Protein AF-A0A240EH62-F1 (afdb_monomer_lite)

Structure (mmCIF, N/CA/C/O backbone):
data_AF-A0A240EH62-F1
#
_entry.id   AF-A0A240EH62-F1
#
loop_
_atom_site.group_PDB
_atom_site.id
_atom_site.type_symbol
_atom_site.label_atom_id
_atom_site.label_alt_id
_atom_site.label_comp_id
_atom_site.label_asym_id
_atom_site.label_entity_id
_atom_site.label_seq_id
_atom_site.pdbx_PDB_ins_code
_atom_site.Cartn_x
_atom_site.Cartn_y
_atom_site.Cartn_z
_atom_site.occupancy
_atom_site.B_iso_or_equiv
_atom_site.auth_seq_id
_atom_site.auth_comp_id
_atom_site.auth_asym_id
_atom_site.auth_atom_id
_atom_site.pdbx_PDB_model_nu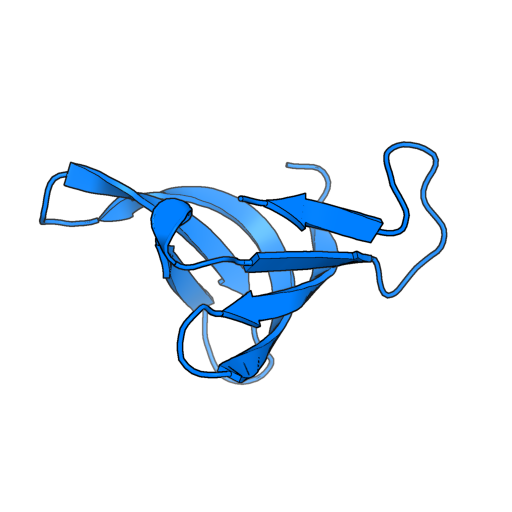m
ATOM 1 N N . MET A 1 1 ? 8.158 -3.447 5.763 1.00 62.81 1 MET A N 1
ATOM 2 C CA . MET A 1 1 ? 8.108 -3.513 4.279 1.00 62.81 1 MET A CA 1
ATOM 3 C C . MET A 1 1 ? 9.184 -2.594 3.703 1.00 62.81 1 MET A C 1
ATOM 5 O O . MET A 1 1 ? 9.764 -1.829 4.459 1.00 62.81 1 MET A O 1
ATOM 9 N N . TYR A 1 2 ? 9.468 -2.648 2.398 1.00 71.75 2 TYR A N 1
ATOM 10 C CA . TYR A 1 2 ? 10.554 -1.876 1.762 1.00 71.75 2 TYR A CA 1
ATOM 11 C C . TYR A 1 2 ? 10.222 -0.399 1.462 1.00 71.75 2 TYR A C 1
ATOM 13 O O . TYR A 1 2 ? 11.039 0.296 0.866 1.00 71.75 2 TYR A O 1
ATOM 21 N N . GLY A 1 3 ? 9.043 0.100 1.861 1.00 81.38 3 GLY A N 1
ATOM 22 C CA . GLY A 1 3 ? 8.698 1.517 1.705 1.00 81.38 3 GLY A CA 1
ATOM 23 C C . GLY A 1 3 ? 8.523 1.946 0.247 1.00 81.38 3 GLY A C 1
ATOM 24 O O . GLY A 1 3 ? 8.892 3.062 -0.112 1.00 81.38 3 GLY A O 1
ATOM 25 N N . TYR A 1 4 ? 7.990 1.070 -0.608 1.00 87.88 4 TYR A N 1
ATOM 26 C CA . TYR A 1 4 ? 7.779 1.413 -2.011 1.00 87.88 4 TYR A CA 1
ATOM 27 C C . TYR A 1 4 ? 6.546 2.310 -2.190 1.00 87.88 4 TYR A C 1
ATOM 29 O O . TYR A 1 4 ? 5.526 2.092 -1.526 1.00 87.88 4 TYR A O 1
ATOM 37 N N . PRO A 1 5 ? 6.605 3.301 -3.100 1.00 91.75 5 PRO A N 1
ATOM 38 C CA . PRO A 1 5 ? 5.421 4.007 -3.554 1.00 91.75 5 PRO A CA 1
ATOM 39 C C . PRO A 1 5 ? 4.550 3.042 -4.359 1.00 91.75 5 PRO A C 1
ATOM 41 O O . PRO A 1 5 ? 4.995 2.425 -5.331 1.00 91.75 5 PRO A O 1
ATOM 44 N N . VAL A 1 6 ? 3.306 2.904 -3.931 1.00 93.00 6 VAL A N 1
ATOM 45 C CA . VAL A 1 6 ? 2.333 1.978 -4.487 1.00 93.00 6 VAL A CA 1
ATOM 46 C C . VAL A 1 6 ? 1.008 2.668 -4.773 1.00 93.00 6 VAL A C 1
ATOM 48 O O . VAL A 1 6 ? 0.643 3.674 -4.160 1.00 93.00 6 VAL A O 1
ATOM 51 N N . LYS A 1 7 ? 0.277 2.071 -5.703 1.00 94.44 7 LYS A N 1
ATOM 52 C CA . LYS A 1 7 ? -1.106 2.355 -6.031 1.00 94.44 7 LYS A CA 1
ATOM 53 C C . LYS A 1 7 ? -1.949 1.136 -5.702 1.00 94.44 7 LYS A C 1
ATOM 55 O O . LYS A 1 7 ? -1.636 0.018 -6.097 1.00 94.44 7 LYS A O 1
ATOM 60 N N . LEU A 1 8 ? -3.018 1.368 -4.969 1.00 93.69 8 LEU A N 1
ATOM 61 C CA . LEU A 1 8 ? -3.960 0.376 -4.492 1.00 93.69 8 LEU A CA 1
ATOM 62 C C . LEU A 1 8 ? -5.294 0.605 -5.182 1.00 93.69 8 LEU A C 1
ATOM 64 O O . LEU A 1 8 ? -5.764 1.737 -5.259 1.00 93.69 8 LEU A O 1
ATOM 68 N N . THR A 1 9 ? -5.918 -0.471 -5.637 1.00 94.44 9 THR A N 1
ATOM 69 C CA . THR A 1 9 ? -7.330 -0.483 -6.020 1.00 94.44 9 THR A CA 1
ATOM 70 C C . THR A 1 9 ? -8.073 -1.328 -5.004 1.00 94.44 9 THR A C 1
ATOM 72 O O . THR A 1 9 ? -7.649 -2.445 -4.704 1.00 94.44 9 THR A O 1
ATOM 75 N N . THR A 1 10 ? -9.169 -0.802 -4.472 1.00 92.62 10 THR A N 1
ATOM 76 C CA . THR A 1 10 ? -10.018 -1.501 -3.500 1.00 92.62 10 THR A CA 1
ATOM 77 C C . THR A 1 10 ? -11.240 -2.142 -4.164 1.00 92.62 10 THR A C 1
ATOM 79 O O . THR A 1 10 ? -11.599 -1.782 -5.286 1.00 92.62 10 THR A O 1
ATOM 82 N N . LYS A 1 11 ? -11.920 -3.062 -3.464 1.00 92.75 11 LYS A N 1
ATOM 83 C CA . LYS A 1 11 ? -13.156 -3.732 -3.919 1.00 92.75 11 LYS A CA 1
ATOM 84 C C . LYS A 1 11 ? -14.276 -2.745 -4.267 1.00 92.75 11 LYS A C 1
ATOM 86 O O . LYS A 1 11 ? -15.075 -3.012 -5.157 1.00 92.75 11 LYS A O 1
ATOM 91 N N . VAL A 1 12 ? -14.302 -1.582 -3.614 1.00 89.12 12 VAL A N 1
ATOM 92 C CA . VAL A 1 12 ? -15.266 -0.501 -3.887 1.00 89.12 12 VAL A CA 1
ATOM 93 C C . VAL A 1 12 ? -14.854 0.401 -5.061 1.00 89.12 12 VAL A C 1
ATOM 95 O O . VAL A 1 12 ? -15.491 1.419 -5.312 1.00 89.12 12 VAL A O 1
ATOM 98 N N . GLY A 1 13 ? -13.774 0.064 -5.776 1.00 88.50 13 GLY A N 1
ATOM 99 C CA . GLY A 1 13 ? -13.253 0.839 -6.906 1.00 88.50 13 GLY A CA 1
ATOM 100 C C . GLY A 1 13 ? -12.451 2.080 -6.505 1.00 88.50 13 GLY A C 1
ATOM 101 O O . GLY A 1 13 ? -12.009 2.828 -7.375 1.00 88.50 13 GLY A O 1
ATOM 102 N N . GLN A 1 14 ? -12.229 2.311 -5.206 1.00 90.94 14 GLN A N 1
ATOM 103 C CA . GLN A 1 14 ? -11.409 3.427 -4.742 1.00 90.94 14 GLN A CA 1
ATOM 104 C C . GLN A 1 14 ? -9.935 3.163 -5.055 1.00 90.94 14 GLN A C 1
ATOM 106 O O . GLN A 1 14 ? -9.412 2.082 -4.765 1.00 90.94 14 GLN A O 1
ATOM 111 N N . LEU A 1 15 ? -9.283 4.180 -5.615 1.00 92.31 15 LEU A N 1
ATOM 112 C CA . LEU A 1 15 ? -7.855 4.205 -5.903 1.00 92.31 15 LEU A CA 1
ATOM 113 C C . LEU A 1 15 ? -7.128 5.006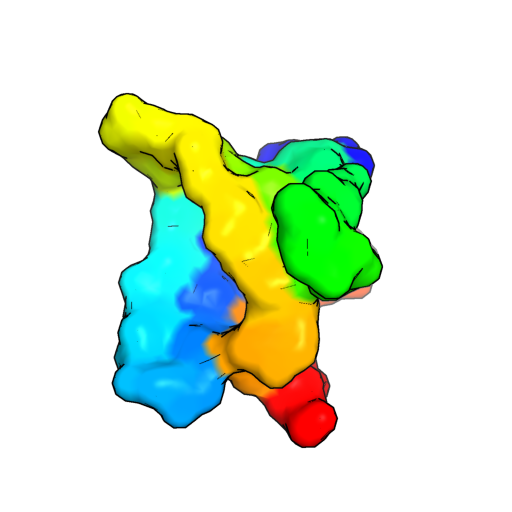 -4.822 1.00 92.31 15 LEU A C 1
ATOM 115 O O . LEU A 1 15 ? -7.461 6.164 -4.580 1.00 92.31 15 LEU A O 1
ATOM 119 N N . LEU A 1 16 ? -6.132 4.392 -4.190 1.00 92.06 16 LEU A N 1
ATOM 120 C CA . LEU A 1 16 ? -5.309 5.009 -3.151 1.00 92.06 16 LEU A CA 1
ATOM 121 C C . LEU A 1 16 ? -3.843 4.965 -3.579 1.00 92.06 16 LEU A C 1
ATOM 123 O O . LEU A 1 16 ? -3.349 3.926 -4.004 1.00 92.06 16 LEU A O 1
ATOM 127 N N . GLU A 1 17 ? -3.134 6.081 -3.458 1.00 93.56 17 GLU A N 1
ATOM 128 C CA . GLU A 1 17 ? -1.719 6.189 -3.822 1.00 93.56 17 GLU A CA 1
ATOM 129 C C . GLU A 1 17 ? -0.917 6.672 -2.612 1.00 93.56 17 GLU A C 1
ATOM 131 O O . GLU A 1 17 ? -1.306 7.618 -1.920 1.00 93.56 17 GLU A O 1
ATOM 136 N N . GLY A 1 18 ? 0.207 6.015 -2.336 1.00 93.06 18 GLY A N 1
ATOM 137 C CA . GLY A 1 18 ? 1.037 6.337 -1.181 1.00 93.06 18 GLY A CA 1
ATOM 138 C C . GLY A 1 18 ? 2.214 5.388 -1.018 1.00 93.06 18 GLY A C 1
ATOM 139 O O . GLY A 1 18 ? 2.488 4.566 -1.882 1.00 93.06 18 GLY A O 1
ATOM 140 N N . ILE A 1 19 ? 2.931 5.503 0.094 1.00 92.75 19 ILE A N 1
ATOM 141 C CA . ILE A 1 19 ? 4.079 4.648 0.398 1.00 92.75 19 ILE A CA 1
ATOM 142 C C . ILE A 1 19 ? 3.629 3.531 1.334 1.00 92.75 19 ILE A C 1
ATOM 144 O O . ILE A 1 19 ? 3.188 3.795 2.450 1.00 92.75 19 ILE A O 1
ATOM 148 N N . ALA A 1 20 ? 3.750 2.284 0.886 1.00 90.38 20 ALA A N 1
ATOM 149 C CA . ALA A 1 20 ? 3.469 1.109 1.702 1.00 90.38 20 ALA A CA 1
ATOM 150 C C . ALA A 1 20 ? 4.704 0.752 2.535 1.00 90.38 20 ALA A C 1
ATOM 152 O O . ALA A 1 20 ? 5.703 0.255 2.004 1.00 90.38 20 ALA A O 1
ATOM 153 N N . PHE A 1 21 ? 4.653 1.025 3.839 1.00 86.88 21 PHE A N 1
ATOM 154 C CA . PHE A 1 21 ? 5.825 0.894 4.711 1.00 86.88 21 PHE A CA 1
ATOM 155 C C . PHE A 1 21 ? 5.703 -0.229 5.745 1.00 86.88 21 PHE A C 1
ATOM 157 O O . PHE A 1 21 ? 6.718 -0.839 6.098 1.00 86.88 21 PHE A O 1
ATOM 164 N N . ASP A 1 22 ? 4.488 -0.567 6.177 1.00 88.94 22 ASP A N 1
ATOM 165 C CA . ASP 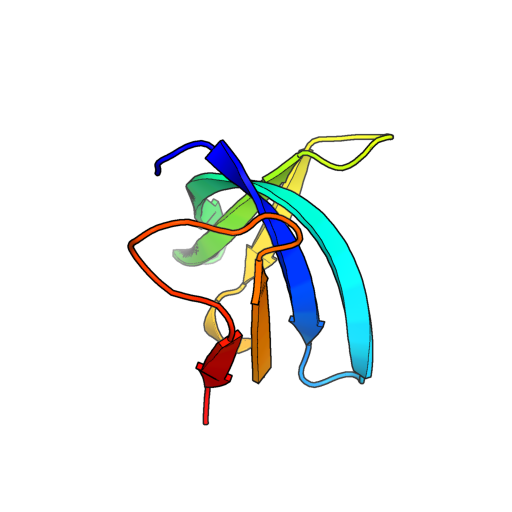A 1 22 ? 4.271 -1.529 7.255 1.00 88.94 22 ASP A CA 1
ATOM 166 C C . ASP A 1 22 ? 2.863 -2.150 7.206 1.00 88.94 22 ASP A C 1
ATOM 168 O O . ASP A 1 22 ? 1.968 -1.626 6.546 1.00 88.94 22 ASP A O 1
ATOM 172 N N . THR A 1 23 ? 2.654 -3.262 7.905 1.00 89.56 23 THR A N 1
ATOM 173 C CA . THR A 1 23 ? 1.336 -3.891 8.095 1.00 89.56 23 THR A CA 1
ATOM 174 C C . THR A 1 23 ? 0.978 -3.870 9.573 1.00 89.56 23 THR A C 1
ATOM 176 O O . THR A 1 23 ? 1.826 -4.149 10.415 1.00 89.56 23 THR A O 1
ATOM 179 N N . ALA A 1 24 ? -0.271 -3.573 9.907 1.00 91.38 24 ALA A N 1
ATOM 180 C CA . ALA A 1 24 ? -0.757 -3.564 11.282 1.00 91.38 24 ALA A CA 1
ATOM 181 C C . ALA A 1 24 ? -2.152 -4.170 11.372 1.00 91.38 24 ALA A C 1
ATOM 183 O O . ALA A 1 24 ? -2.827 -4.326 10.361 1.00 91.38 24 ALA A O 1
ATOM 184 N N . ARG A 1 25 ? -2.587 -4.498 12.588 1.00 91.62 25 ARG A N 1
ATOM 185 C CA . ARG A 1 25 ? -3.986 -4.835 12.836 1.00 91.62 25 ARG A CA 1
ATOM 186 C C . ARG A 1 25 ? -4.751 -3.590 13.251 1.00 91.62 25 ARG A C 1
ATOM 188 O O . ARG A 1 25 ? -4.245 -2.807 14.052 1.00 91.62 25 ARG A O 1
ATOM 195 N N . ASP A 1 26 ? -5.930 -3.415 12.673 1.00 90.69 26 ASP A N 1
ATOM 196 C CA . ASP A 1 26 ? -6.894 -2.413 13.128 1.00 90.69 26 ASP A CA 1
ATOM 197 C C . ASP A 1 26 ? -7.550 -2.846 14.456 1.00 90.69 26 ASP A C 1
ATOM 199 O O . ASP A 1 26 ? -7.375 -3.986 14.892 1.00 90.69 26 ASP A O 1
ATOM 203 N N . ASP A 1 27 ? -8.319 -1.958 15.089 1.00 89.38 27 ASP A N 1
ATOM 204 C CA . ASP A 1 27 ? -9.055 -2.212 16.337 1.00 89.38 27 ASP A CA 1
ATOM 205 C C . ASP A 1 27 ? -9.994 -3.428 16.234 1.00 89.38 27 ASP A C 1
ATOM 207 O O . ASP A 1 27 ? -10.139 -4.209 17.171 1.00 89.38 27 ASP A O 1
ATOM 211 N N . SER A 1 28 ? -10.533 -3.679 15.036 1.00 90.06 28 SER A N 1
ATOM 212 C CA . SER A 1 28 ? -11.344 -4.872 14.747 1.00 90.06 28 SER A CA 1
ATOM 213 C C . SER A 1 28 ? -10.529 -6.168 14.561 1.00 90.06 28 SER A C 1
ATOM 215 O O . SER A 1 28 ? -11.087 -7.205 14.214 1.00 90.06 28 SER A O 1
ATOM 217 N N . GLY A 1 29 ? -9.203 -6.130 14.726 1.00 90.50 29 GLY A N 1
ATOM 218 C CA . GLY A 1 29 ? -8.303 -7.274 14.535 1.00 90.50 29 GLY A CA 1
ATOM 219 C C . GLY A 1 29 ? -7.996 -7.619 13.073 1.00 90.50 29 GLY A C 1
ATOM 220 O O . GLY A 1 29 ? -7.264 -8.576 12.816 1.00 90.50 29 GLY A O 1
ATOM 221 N N . ASN A 1 30 ? -8.515 -6.840 12.120 1.00 90.62 30 ASN A N 1
ATOM 222 C CA . ASN A 1 30 ? -8.292 -7.034 10.689 1.00 90.62 30 ASN A CA 1
ATOM 223 C C . ASN A 1 30 ? -6.855 -6.686 10.299 1.00 90.62 30 ASN A C 1
ATOM 225 O O . ASN A 1 30 ? -6.321 -5.675 10.752 1.00 90.62 30 ASN A O 1
ATOM 229 N N . GLU A 1 31 ? -6.248 -7.479 9.417 1.00 92.81 31 GLU A N 1
ATOM 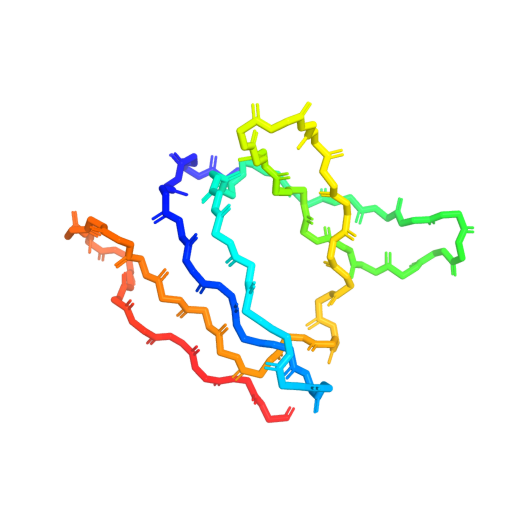230 C CA . GLU A 1 31 ? -4.941 -7.150 8.849 1.00 92.81 31 GLU A CA 1
ATOM 231 C C . GLU A 1 31 ? -5.060 -5.995 7.850 1.00 92.81 31 GLU A C 1
ATOM 233 O O . GLU A 1 31 ? -5.810 -6.053 6.872 1.00 92.81 31 GLU A O 1
ATOM 238 N N . CYS A 1 32 ? -4.288 -4.942 8.098 1.00 93.88 32 CYS A N 1
ATOM 239 C CA . CYS A 1 32 ? -4.286 -3.701 7.346 1.00 93.88 32 CYS A CA 1
ATOM 240 C C . CYS A 1 32 ? -2.877 -3.351 6.866 1.00 93.88 32 CYS A C 1
ATOM 242 O O . CYS A 1 32 ? -1.878 -3.528 7.565 1.00 93.88 32 CYS A O 1
ATOM 244 N N . LEU A 1 33 ? -2.805 -2.766 5.679 1.00 91.31 33 LEU A N 1
ATOM 245 C CA . LEU A 1 33 ? -1.625 -2.108 5.156 1.00 91.31 33 LEU A CA 1
ATOM 246 C C . LEU A 1 33 ? -1.570 -0.663 5.656 1.00 91.31 33 LEU A C 1
ATOM 248 O O . LEU A 1 33 ? -2.508 0.102 5.432 1.00 91.31 33 LEU A O 1
ATOM 252 N N . LYS A 1 34 ? -0.456 -0.264 6.274 1.00 92.94 34 LYS A N 1
ATOM 253 C CA . LYS A 1 34 ? -0.162 1.145 6.541 1.00 92.94 34 LYS A CA 1
ATOM 254 C C . LYS A 1 34 ? 0.341 1.799 5.264 1.00 92.94 34 LYS A C 1
ATOM 256 O O . LYS A 1 34 ? 1.428 1.490 4.761 1.00 92.94 34 LYS A O 1
ATOM 261 N N . LEU A 1 35 ? -0.467 2.721 4.760 1.00 92.31 35 LEU A N 1
ATOM 262 C CA . LEU A 1 35 ? -0.174 3.512 3.581 1.00 92.31 35 LEU A CA 1
ATOM 263 C C . LEU A 1 35 ? 0.059 4.962 3.995 1.00 92.31 35 LEU A C 1
ATOM 265 O O . LEU A 1 35 ? -0.852 5.642 4.465 1.00 92.31 35 LEU A O 1
ATOM 269 N N . LYS A 1 36 ? 1.272 5.456 3.767 1.00 92.81 36 LYS A N 1
ATOM 270 C CA . LYS A 1 36 ? 1.594 6.867 3.951 1.00 92.81 36 LYS A CA 1
ATOM 271 C C . LYS A 1 36 ? 1.163 7.651 2.721 1.00 92.81 36 LYS A C 1
ATOM 273 O O . LYS A 1 36 ? 1.818 7.587 1.679 1.00 92.81 36 LYS A O 1
ATOM 278 N N . THR A 1 37 ? 0.047 8.363 2.823 1.00 89.81 37 THR A N 1
ATOM 279 C CA . THR A 1 37 ? -0.419 9.270 1.765 1.00 89.81 37 THR A CA 1
ATOM 280 C C . THR A 1 37 ? 0.221 10.650 1.925 1.00 89.81 37 THR A C 1
ATOM 282 O O . THR A 1 37 ? 0.938 10.910 2.891 1.00 89.81 37 THR A O 1
ATOM 285 N N . LYS A 1 38 ? -0.037 11.570 0.986 1.00 85.06 38 LYS A N 1
ATOM 286 C CA . LYS A 1 38 ? 0.446 12.960 1.087 1.00 85.06 38 LYS A CA 1
ATOM 287 C C . LYS A 1 38 ? -0.090 13.695 2.320 1.00 85.06 38 LYS A C 1
ATOM 289 O O . LYS A 1 38 ? 0.564 14.615 2.796 1.00 85.06 38 LYS A O 1
ATOM 294 N N . SER A 1 39 ? -1.278 13.320 2.789 1.00 82.69 39 SER A N 1
ATOM 295 C CA . SER A 1 39 ? -2.001 14.050 3.833 1.00 82.69 39 SER A CA 1
ATOM 296 C C . SER A 1 39 ? -1.872 13.394 5.203 1.00 82.69 39 SER A C 1
ATOM 298 O O . SER A 1 39 ? -1.785 14.095 6.203 1.00 82.69 39 SER A O 1
ATOM 300 N N . THR A 1 40 ? -1.871 12.061 5.255 1.00 90.12 40 THR A N 1
ATOM 301 C CA . THR A 1 40 ? -1.792 11.295 6.504 1.00 90.12 40 THR A CA 1
ATOM 302 C C . THR A 1 40 ? -1.426 9.836 6.238 1.00 90.12 40 THR A C 1
ATOM 304 O O . THR A 1 40 ? -1.551 9.332 5.117 1.00 90.12 40 THR A O 1
ATOM 307 N N . ASP A 1 41 ? -1.012 9.136 7.283 1.00 91.38 41 ASP A N 1
ATOM 308 C CA . ASP A 1 41 ? -0.962 7.683 7.296 1.00 91.38 41 ASP A CA 1
ATOM 309 C C . ASP A 1 41 ? -2.385 7.128 7.440 1.00 91.38 41 ASP A C 1
ATOM 311 O O . ASP A 1 41 ? -3.160 7.591 8.280 1.00 91.38 41 ASP A O 1
ATOM 315 N N . ILE A 1 42 ? -2.736 6.161 6.593 1.00 91.69 42 ILE A N 1
ATOM 316 C CA . ILE A 1 42 ? -4.025 5.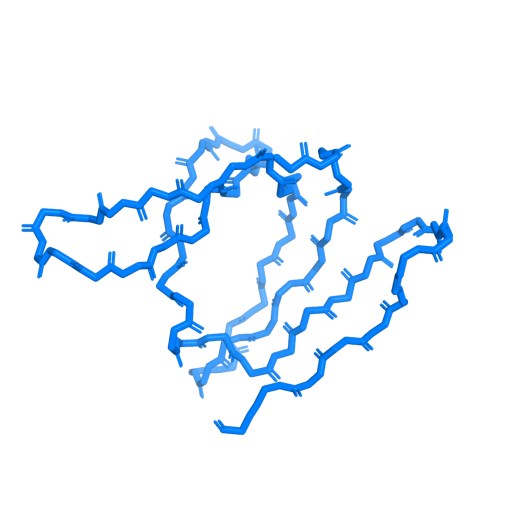463 6.626 1.00 91.69 42 ILE A CA 1
ATOM 317 C C . ILE A 1 42 ? -3.815 3.956 6.739 1.00 91.69 42 ILE A C 1
ATOM 319 O O . ILE A 1 42 ? -2.793 3.420 6.303 1.00 91.69 42 ILE A O 1
ATOM 323 N N . LEU A 1 43 ? -4.811 3.271 7.296 1.00 92.69 43 LEU A N 1
ATOM 324 C CA . LEU A 1 43 ? -4.894 1.816 7.310 1.00 92.69 43 LEU A CA 1
ATOM 325 C C . LEU A 1 43 ? -5.844 1.354 6.207 1.00 92.69 43 LEU A C 1
ATOM 327 O O . LEU A 1 43 ? -6.993 1.7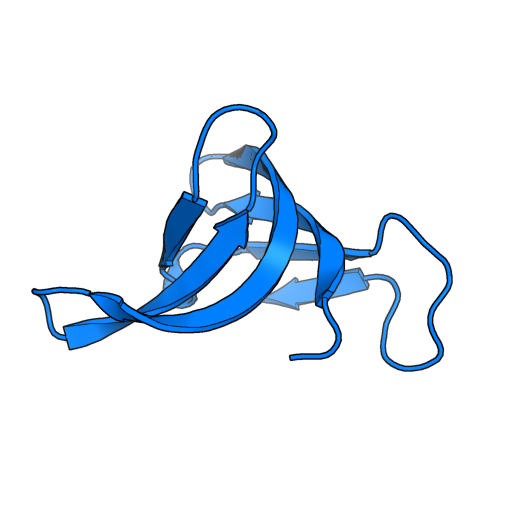83 6.148 1.00 92.69 43 LEU A O 1
ATOM 331 N N . VAL A 1 44 ? -5.361 0.471 5.337 1.00 91.44 44 VAL A N 1
ATOM 332 C CA . VAL A 1 44 ? -6.159 -0.146 4.273 1.00 91.44 44 VAL A CA 1
ATOM 333 C C . VAL A 1 44 ? -6.271 -1.634 4.563 1.00 91.44 44 VAL A C 1
ATOM 335 O O . VAL A 1 44 ? -5.266 -2.338 4.521 1.00 91.44 44 VAL A O 1
ATOM 338 N N . VAL A 1 45 ? -7.476 -2.119 4.859 1.00 93.00 45 VAL A N 1
ATOM 339 C CA . VAL A 1 45 ? -7.723 -3.546 5.127 1.00 93.00 45 VAL A CA 1
ATOM 340 C C . VAL A 1 45 ? -7.270 -4.378 3.927 1.00 93.00 45 VAL A C 1
ATOM 342 O O . VAL A 1 45 ? -7.708 -4.120 2.807 1.00 93.00 45 VAL A O 1
ATOM 345 N N . LEU A 1 46 ? -6.414 -5.377 4.156 1.00 91.19 46 LEU A N 1
ATOM 346 C CA . LEU A 1 46 ? -5.818 -6.182 3.086 1.00 91.19 46 LEU A CA 1
ATOM 347 C C . LEU A 1 46 ? -6.874 -6.924 2.264 1.00 91.19 46 LEU A C 1
ATOM 349 O O . LEU A 1 46 ? -6.785 -6.940 1.040 1.00 91.19 46 LEU A O 1
ATOM 353 N N . ASP A 1 47 ? -7.912 -7.447 2.921 1.00 91.06 47 ASP A N 1
ATOM 354 C CA . ASP A 1 47 ? -9.043 -8.097 2.248 1.00 91.06 47 ASP A CA 1
ATOM 355 C C . ASP A 1 47 ? -9.778 -7.154 1.281 1.00 91.06 47 ASP A C 1
ATOM 357 O O . ASP A 1 47 ? -10.349 -7.597 0.292 1.00 91.06 47 ASP A O 1
ATOM 361 N N . GLN A 1 48 ? -9.749 -5.842 1.517 1.00 91.88 48 GLN A N 1
ATOM 362 C CA . GLN A 1 48 ? -10.428 -4.880 0.651 1.00 91.88 48 GLN A CA 1
ATOM 363 C C . GLN A 1 48 ? -9.609 -4.495 -0.581 1.00 91.88 48 GLN A C 1
ATOM 365 O O . GLN A 1 48 ? -10.126 -3.788 -1.444 1.00 91.88 48 GLN A O 1
ATOM 370 N N . ILE A 1 49 ? -8.353 -4.929 -0.693 1.00 92.81 49 ILE A N 1
ATOM 371 C CA . ILE A 1 49 ? -7.474 -4.609 -1.820 1.00 92.81 49 ILE A CA 1
ATOM 372 C C . ILE A 1 49 ? -7.703 -5.641 -2.925 1.00 92.81 49 ILE A C 1
ATOM 374 O O . ILE A 1 49 ? -7.545 -6.832 -2.703 1.00 92.81 49 ILE A O 1
ATOM 378 N N . VAL A 1 50 ? -8.020 -5.184 -4.138 1.00 95.12 50 VAL A N 1
ATOM 379 C CA . VAL A 1 50 ? -8.113 -6.047 -5.334 1.00 95.12 50 VAL A CA 1
ATOM 380 C C . VAL A 1 50 ? -6.858 -5.974 -6.192 1.00 95.12 50 VAL A C 1
ATOM 382 O O . VAL A 1 50 ? -6.538 -6.907 -6.923 1.00 95.12 50 VAL A O 1
ATOM 385 N N . LYS A 1 51 ? -6.120 -4.863 -6.122 1.00 93.75 51 LYS A N 1
ATOM 386 C CA . LYS A 1 51 ? -4.913 -4.657 -6.923 1.00 93.75 51 LYS A CA 1
ATOM 387 C C . LYS A 1 51 ? -3.910 -3.788 -6.181 1.00 93.75 51 LYS A C 1
ATOM 389 O O . LYS A 1 51 ? -4.285 -2.768 -5.610 1.00 93.75 51 LYS A O 1
ATOM 394 N N . LEU A 1 52 ? -2.642 -4.174 -6.236 1.00 92.56 52 LEU A N 1
ATOM 395 C CA . LEU A 1 52 ? -1.500 -3.426 -5.727 1.00 92.56 52 LEU A CA 1
ATOM 396 C C . LEU A 1 52 ? -0.473 -3.278 -6.847 1.00 92.56 52 LEU A C 1
ATOM 398 O O . LEU A 1 52 ? -0.036 -4.263 -7.433 1.00 92.56 52 LEU A O 1
ATOM 402 N N . GLU A 1 53 ? -0.065 -2.052 -7.128 1.00 93.19 53 GLU A N 1
ATOM 403 C CA . GLU A 1 53 ? 0.863 -1.719 -8.205 1.00 93.19 53 GLU A CA 1
ATOM 404 C C . GLU A 1 53 ? 1.985 -0.866 -7.642 1.00 93.19 53 GLU A C 1
ATOM 406 O O . GLU A 1 53 ? 1.731 0.065 -6.884 1.00 93.19 53 GLU A O 1
ATOM 411 N N . THR A 1 54 ? 3.231 -1.139 -8.004 1.00 92.38 54 THR A N 1
ATOM 412 C CA . THR A 1 54 ? 4.339 -0.267 -7.616 1.00 92.38 54 THR A CA 1
ATOM 413 C C . THR A 1 54 ? 4.499 0.854 -8.623 1.00 92.38 54 THR A C 1
ATOM 415 O O . THR A 1 54 ? 4.598 0.608 -9.822 1.00 92.38 54 THR A O 1
ATOM 418 N N . LEU A 1 55 ? 4.594 2.085 -8.133 1.00 90.31 55 LEU A N 1
ATOM 419 C CA . LEU A 1 55 ? 4.818 3.268 -8.967 1.00 90.31 55 LEU A CA 1
ATOM 420 C C . LEU A 1 55 ? 6.281 3.402 -9.414 1.00 90.31 55 LEU A C 1
ATOM 422 O O . LEU A 1 55 ? 6.605 4.258 -10.232 1.00 90.31 55 LEU A O 1
ATOM 426 N N . VAL A 1 56 ? 7.166 2.560 -8.877 1.00 88.94 56 VAL A N 1
ATOM 427 C CA . VAL A 1 56 ? 8.580 2.475 -9.244 1.00 88.94 56 VAL A CA 1
ATOM 428 C C . VAL A 1 56 ? 8.947 1.041 -9.587 1.00 88.94 56 VAL A C 1
ATOM 430 O O . VAL A 1 56 ? 8.455 0.094 -8.966 1.00 88.94 56 VAL A O 1
ATOM 433 N N . ALA A 1 57 ? 9.854 0.885 -10.550 1.00 86.38 57 ALA A N 1
ATOM 434 C CA . ALA A 1 57 ? 10.464 -0.404 -10.821 1.00 86.38 57 ALA A CA 1
ATOM 435 C C . ALA A 1 57 ? 11.184 -0.893 -9.557 1.00 86.38 57 ALA A C 1
ATOM 437 O O . ALA A 1 57 ? 12.035 -0.202 -8.998 1.00 86.38 57 ALA A O 1
ATOM 438 N N . ASN A 1 58 ? 10.819 -2.082 -9.100 1.00 83.62 58 ASN A N 1
ATOM 439 C CA . ASN A 1 58 ? 11.457 -2.754 -7.982 1.00 83.62 58 ASN A CA 1
ATOM 440 C C . ASN A 1 58 ? 11.579 -4.249 -8.321 1.00 83.62 58 ASN A C 1
ATOM 442 O O . ASN A 1 58 ? 10.778 -4.767 -9.101 1.00 83.62 58 ASN A O 1
ATOM 446 N N . PRO A 1 59 ? 12.566 -4.951 -7.750 1.00 86.44 59 PRO A N 1
ATOM 447 C CA . PRO A 1 59 ? 12.820 -6.354 -8.068 1.00 86.44 59 PRO A CA 1
ATOM 448 C C . PRO A 1 59 ? 11.797 -7.332 -7.467 1.00 86.44 59 PRO A C 1
ATOM 450 O O . PRO A 1 59 ? 11.900 -8.527 -7.723 1.00 86.44 59 PRO A O 1
ATOM 453 N N . HIS A 1 60 ? 10.840 -6.869 -6.654 1.00 85.38 60 HIS A N 1
ATOM 454 C CA . HIS A 1 60 ? 9.926 -7.746 -5.920 1.00 85.38 60 HIS A CA 1
ATOM 455 C C . HIS A 1 60 ? 8.633 -8.012 -6.686 1.00 85.38 60 HIS A C 1
ATOM 457 O O . HIS A 1 60 ? 8.211 -9.159 -6.800 1.00 85.38 60 HIS A O 1
ATOM 463 N N . PHE A 1 61 ? 7.984 -6.962 -7.188 1.00 85.25 61 PHE A N 1
ATOM 464 C CA . PHE A 1 61 ? 6.747 -7.074 -7.958 1.00 85.25 61 PHE A CA 1
ATOM 465 C C . PHE A 1 61 ? 6.452 -5.769 -8.694 1.00 85.25 61 PHE A C 1
ATOM 467 O O . PHE A 1 61 ? 6.826 -4.697 -8.236 1.00 85.25 61 PHE A O 1
ATOM 474 N N . SER A 1 62 ? 5.731 -5.840 -9.811 1.00 88.19 62 SER A N 1
ATOM 475 C CA . SER A 1 62 ? 5.209 -4.640 -10.485 1.00 88.19 62 SER A CA 1
ATOM 476 C C . SER A 1 62 ? 3.715 -4.463 -10.244 1.00 88.19 62 SER A C 1
ATOM 478 O O . SER A 1 62 ? 3.264 -3.377 -9.892 1.00 88.19 62 SER A O 1
ATOM 480 N N . VAL A 1 63 ? 2.947 -5.544 -10.395 1.00 91.62 63 VAL A N 1
ATOM 481 C CA . VAL A 1 63 ? 1.499 -5.575 -10.185 1.00 91.62 63 VAL A CA 1
ATOM 482 C C . VAL A 1 63 ? 1.137 -6.892 -9.515 1.00 91.62 63 VAL A C 1
ATOM 484 O O . VAL A 1 63 ? 1.577 -7.954 -9.948 1.00 91.62 63 VAL A O 1
ATOM 487 N N . VAL A 1 64 ? 0.310 -6.815 -8.481 1.00 91.69 64 VAL A N 1
ATOM 488 C CA . VAL A 1 64 ? -0.296 -7.955 -7.798 1.00 91.69 64 VAL A CA 1
ATOM 489 C C . VAL A 1 64 ? -1.804 -7.757 -7.824 1.00 91.69 64 VAL A C 1
ATOM 491 O O . VAL A 1 64 ? -2.298 -6.672 -7.519 1.00 91.69 64 VAL A O 1
ATOM 494 N N . VAL A 1 65 ? -2.534 -8.797 -8.212 1.00 91.88 65 VAL A N 1
ATOM 495 C CA . VAL A 1 65 ? -4.000 -8.815 -8.215 1.00 91.88 65 VAL A CA 1
ATOM 496 C C . VAL A 1 65 ? -4.449 -9.835 -7.179 1.00 91.88 65 VAL A C 1
ATOM 498 O O . VAL A 1 65 ? -4.023 -10.990 -7.228 1.00 91.88 65 VAL A O 1
ATOM 501 N N . PHE A 1 66 ? -5.289 -9.399 -6.250 1.00 87.88 66 PHE A N 1
ATOM 502 C CA . PHE A 1 66 ? -5.860 -10.221 -5.187 1.00 87.88 66 PHE A CA 1
ATOM 503 C C . PHE A 1 66 ? -7.296 -10.608 -5.572 1.00 87.88 66 PHE A C 1
ATOM 505 O O . PHE A 1 66 ? -7.998 -9.818 -6.208 1.00 87.88 66 PHE A O 1
ATOM 512 N N . LYS A 1 67 ? -7.693 -11.846 -5.253 1.00 77.12 67 LYS A N 1
ATOM 513 C CA . LYS A 1 67 ? -9.017 -12.413 -5.557 1.00 77.12 67 LYS A CA 1
ATOM 514 C C . LYS A 1 67 ? -9.894 -12.422 -4.318 1.00 77.12 67 LYS A C 1
ATOM 516 O O . LYS A 1 67 ? -9.343 -12.753 -3.248 1.00 77.12 67 LYS A O 1
#

Foldseek 3Di:
DCQFWKWWQFPVRDIDTATFDDWDADPVRAIWTFGQDPVGTDTHRPNGTQKMATPDDDPPDGIDGDD

Sequence (67 aa):
MYGYPVKLTTKVGQLLEGIAFDTARDDSGNECLKLKTKSTDILVVLDQIVKLETLVANPHFSVVVFK

Secondary structure (DSSP, 8-state):
---EEEEEEETTS-EEEEEEEEEEE-TTS-EEEEEE-SS-EEEEEGGGEEEEEESS--SS-SEEE--

pLDDT: mean 89.72, std 5.19, range [62.81, 95.12]

Organism: NCBI:txid1243014

InterPro domains:
  IPR009778 Modulator of Rho-dependent transcription termination [PF07073] (1-66)
  IPR023534 Rof/RNase P-like [SSF101744] (1-66)
  IPR038626 Rof-like superfamily [G3DSA:2.30.30.400] (1-59)

Radius of gyration: 11.25 Å; chains: 1; bounding box: 28×26×27 Å